Protein AF-A0A2D4NPY9-F1 (afdb_monomer_lite)

InterPro domains:
  IPR008658 Kinesin-associated protein 3 [PTHR15605] (7-118)
  IPR011989 Armadillo-like helical [G3DSA:1.25.10.10] (4-115)
  IPR016024 Armadillo-type fold [SSF48371] (6-114)

Radius of gyration: 14.93 Å; chains: 1; bounding box: 49×25×32 Å

Sequence (124 aa):
FPSPPGNENYKQVAMCILYHISMDDRFKSMFAYTDCIPQLMKMLLECPDERVDLELISFCINLAANKRNVQLICEGNGLKMLMKRALKFKDPLLMKMIRNISQHDGPTKSLFIRVRKLQTKRIK

pLDDT: mean 87.72, std 14.61, range [39.44, 98.25]

Structure (mmCIF, N/CA/C/O backbone):
data_AF-A0A2D4NPY9-F1
#
_entry.id   AF-A0A2D4NPY9-F1
#
loop_
_atom_site.group_PDB
_atom_site.id
_atom_site.type_symbol
_atom_site.label_atom_id
_atom_site.label_alt_id
_atom_site.label_comp_id
_atom_site.label_asym_id
_atom_site.label_entity_id
_atom_site.label_seq_id
_atom_site.pdbx_PDB_ins_code
_atom_site.Cartn_x
_atom_site.Cartn_y
_atom_site.Cartn_z
_atom_site.occupancy
_atom_site.B_iso_or_equiv
_atom_site.auth_seq_id
_atom_site.auth_comp_id
_atom_site.auth_asym_id
_atom_site.auth_atom_id
_atom_site.pdbx_PDB_model_num
ATOM 1 N N . PHE A 1 1 ? 13.301 -17.256 16.840 1.00 39.44 1 PHE A N 1
ATOM 2 C CA . PHE A 1 1 ? 14.679 -16.739 16.882 1.00 39.44 1 PHE A CA 1
ATOM 3 C C . PHE A 1 1 ? 14.614 -15.233 17.054 1.00 39.44 1 PHE A C 1
ATOM 5 O O . PHE A 1 1 ? 14.077 -14.589 16.160 1.00 39.44 1 PHE A O 1
ATOM 12 N N . PRO A 1 2 ? 15.053 -14.673 18.192 1.00 48.69 2 PRO A N 1
ATOM 13 C CA . PRO A 1 2 ? 15.218 -13.231 18.310 1.00 48.69 2 PRO A CA 1
ATOM 14 C C . PRO A 1 2 ? 16.397 -12.804 17.427 1.00 48.69 2 PRO A C 1
ATOM 16 O O . PRO A 1 2 ? 17.421 -13.487 17.385 1.00 48.69 2 PRO A O 1
ATOM 19 N N . SER A 1 3 ? 16.231 -11.727 16.666 1.00 53.12 3 SER A N 1
ATOM 20 C CA . SER A 1 3 ? 17.270 -11.163 15.802 1.00 53.12 3 SER A CA 1
ATOM 21 C C . SER A 1 3 ? 18.424 -10.578 16.638 1.00 53.12 3 SER A C 1
ATOM 23 O O . SER A 1 3 ? 18.171 -10.030 17.712 1.00 53.12 3 SER A O 1
ATOM 25 N N . PRO A 1 4 ? 19.688 -10.659 16.175 1.00 48.59 4 PRO A N 1
ATOM 26 C CA . PRO A 1 4 ? 20.822 -10.093 16.902 1.00 48.59 4 PRO A CA 1
ATOM 27 C C . PRO A 1 4 ? 20.732 -8.557 16.979 1.00 48.59 4 PRO A C 1
ATOM 29 O O . PRO A 1 4 ? 20.318 -7.925 15.997 1.00 48.59 4 PRO A O 1
ATOM 32 N N . PRO A 1 5 ? 21.161 -7.937 18.094 1.00 49.19 5 PRO A N 1
ATOM 33 C CA . PRO A 1 5 ? 21.221 -6.485 18.228 1.00 49.19 5 PRO A CA 1
ATOM 34 C C . PRO A 1 5 ? 22.278 -5.937 17.258 1.00 49.19 5 PRO A C 1
ATOM 36 O O . PRO A 1 5 ? 23.472 -6.174 17.410 1.00 49.19 5 PRO A O 1
ATOM 39 N N . GLY A 1 6 ? 21.811 -5.275 16.199 1.00 55.50 6 GLY A N 1
ATOM 40 C CA . GLY A 1 6 ? 22.623 -4.800 15.072 1.00 55.50 6 GLY A CA 1
ATOM 41 C C . GLY A 1 6 ? 21.883 -4.850 13.731 1.00 55.50 6 GLY A C 1
ATOM 42 O O . GLY A 1 6 ? 22.195 -4.079 12.831 1.00 55.50 6 GLY A O 1
ATOM 43 N N . ASN A 1 7 ? 20.852 -5.696 13.610 1.00 61.69 7 ASN A N 1
ATOM 44 C CA . ASN A 1 7 ? 20.101 -5.871 12.360 1.00 61.69 7 ASN A CA 1
ATOM 45 C C . ASN A 1 7 ? 19.145 -4.713 12.015 1.00 61.69 7 ASN A C 1
ATOM 47 O O . ASN A 1 7 ? 18.915 -4.445 10.836 1.00 61.69 7 ASN A O 1
ATOM 51 N N . GLU A 1 8 ? 18.601 -4.005 13.010 1.00 69.25 8 GLU A N 1
ATOM 52 C CA . GLU A 1 8 ? 17.602 -2.951 12.759 1.00 69.25 8 GLU A CA 1
ATOM 53 C C . GLU A 1 8 ? 18.187 -1.744 12.008 1.00 69.25 8 GLU A C 1
ATOM 55 O O . GLU A 1 8 ? 17.530 -1.208 11.118 1.00 69.25 8 GLU A O 1
ATOM 60 N N . ASN A 1 9 ? 19.452 -1.379 12.260 1.00 80.12 9 ASN A N 1
ATOM 61 C CA . ASN A 1 9 ? 20.117 -0.304 11.513 1.00 80.12 9 ASN A CA 1
ATOM 62 C C . ASN A 1 9 ? 20.275 -0.662 10.028 1.00 80.12 9 ASN A C 1
ATOM 64 O O . ASN A 1 9 ? 20.020 0.168 9.158 1.00 80.12 9 ASN A O 1
ATOM 68 N N . TYR A 1 10 ? 20.636 -1.911 9.713 1.00 87.12 10 TYR A N 1
ATOM 69 C CA . TYR A 1 10 ? 20.734 -2.358 8.321 1.00 87.12 10 TYR A CA 1
ATOM 70 C C . TYR A 1 10 ? 19.370 -2.399 7.640 1.00 87.12 10 TYR A C 1
ATOM 72 O O . TYR A 1 10 ? 19.258 -1.995 6.484 1.00 87.12 10 TYR A O 1
ATOM 80 N N . LYS A 1 11 ? 18.324 -2.827 8.357 1.00 86.06 11 LYS A N 1
ATOM 81 C CA . LYS A 1 11 ? 16.946 -2.788 7.858 1.00 86.06 11 LYS A CA 1
ATOM 82 C C . LYS A 1 11 ? 16.526 -1.354 7.536 1.00 86.06 11 LYS A C 1
ATOM 84 O O . LYS A 1 11 ? 16.011 -1.121 6.447 1.00 86.06 11 LYS A O 1
ATOM 89 N N . GLN A 1 12 ? 16.774 -0.397 8.430 1.00 88.50 12 GLN A N 1
ATOM 90 C CA . GLN A 1 12 ? 16.435 1.010 8.205 1.00 88.50 12 GLN A CA 1
ATOM 91 C C . GLN A 1 12 ? 17.171 1.577 6.983 1.00 88.50 12 GLN A C 1
ATOM 93 O O . GLN A 1 12 ? 16.539 2.132 6.086 1.00 88.50 12 GLN A O 1
ATOM 98 N N . VAL A 1 13 ? 18.490 1.372 6.897 1.00 93.06 13 VAL A N 1
ATOM 99 C CA . VAL A 1 13 ? 19.301 1.822 5.754 1.00 93.06 13 VAL A CA 1
ATOM 100 C C . VAL A 1 13 ? 18.821 1.181 4.450 1.00 93.06 13 VAL A C 1
ATOM 102 O O . VAL A 1 13 ? 18.655 1.879 3.449 1.00 93.06 13 VAL A O 1
ATOM 105 N N . ALA A 1 14 ? 18.531 -0.123 4.456 1.00 94.19 14 ALA A N 1
ATOM 106 C CA . ALA A 1 14 ? 17.983 -0.817 3.297 1.00 94.19 14 ALA A CA 1
ATOM 107 C C . ALA A 1 14 ? 16.629 -0.229 2.874 1.00 94.19 14 ALA A C 1
ATOM 109 O O . ALA A 1 14 ? 16.447 0.068 1.697 1.00 94.19 14 ALA A O 1
ATOM 110 N N . MET A 1 15 ? 15.705 0.012 3.810 1.00 94.50 15 MET A N 1
ATOM 111 C CA . MET A 1 15 ? 14.407 0.631 3.505 1.00 94.50 15 MET A CA 1
ATOM 112 C C . MET A 1 15 ? 14.572 2.027 2.903 1.00 94.50 15 MET A C 1
ATOM 114 O O . MET A 1 15 ? 13.918 2.340 1.909 1.00 94.50 15 MET A O 1
ATOM 118 N N . CYS A 1 16 ? 15.489 2.839 3.435 1.00 95.81 16 CYS A N 1
ATOM 119 C CA . CYS A 1 16 ? 15.817 4.143 2.866 1.00 95.81 16 CYS A CA 1
ATOM 120 C C . CYS A 1 16 ? 16.316 4.020 1.422 1.00 95.81 16 CYS A C 1
ATOM 122 O O . CYS A 1 16 ? 15.813 4.716 0.541 1.00 95.81 16 CYS A O 1
ATOM 124 N N . ILE A 1 17 ? 17.269 3.128 1.147 1.00 96.94 17 ILE A N 1
ATOM 125 C CA . ILE A 1 17 ? 17.801 2.924 -0.209 1.00 96.94 17 ILE A CA 1
ATOM 126 C C . ILE A 1 17 ? 16.690 2.453 -1.158 1.00 96.94 17 ILE A C 1
ATOM 128 O O . ILE A 1 17 ? 16.519 3.014 -2.241 1.00 96.94 17 ILE A O 1
ATOM 132 N N . LEU A 1 18 ? 15.891 1.468 -0.743 1.00 97.38 18 LEU A N 1
ATOM 133 C CA . LEU A 1 18 ? 14.797 0.919 -1.546 1.00 97.38 18 LEU A CA 1
ATOM 134 C C . LEU A 1 18 ? 13.704 1.958 -1.827 1.00 97.38 18 LEU A C 1
ATOM 136 O O . LEU A 1 18 ? 13.203 2.033 -2.951 1.00 97.38 18 LEU A O 1
ATOM 140 N N . TYR A 1 19 ? 13.384 2.813 -0.852 1.00 97.62 19 TYR A N 1
ATOM 141 C CA . TYR A 1 19 ? 12.489 3.951 -1.047 1.00 97.62 19 TYR A CA 1
ATOM 142 C C . TYR A 1 19 ? 13.009 4.891 -2.141 1.00 97.62 19 TYR A C 1
ATOM 144 O O . TYR A 1 19 ? 12.264 5.197 -3.074 1.00 97.62 19 TYR A O 1
ATOM 152 N N . HIS A 1 20 ? 14.286 5.283 -2.093 1.00 97.38 20 HIS A N 1
ATOM 153 C CA . HIS A 1 20 ? 14.880 6.149 -3.118 1.00 97.38 20 HIS A CA 1
ATOM 154 C C . HIS A 1 20 ? 14.889 5.485 -4.499 1.00 97.38 20 HIS A C 1
ATOM 156 O O . HIS A 1 20 ? 14.518 6.127 -5.478 1.00 97.38 20 HIS A O 1
ATOM 162 N N . ILE A 1 21 ? 15.216 4.192 -4.591 1.00 97.44 21 ILE A N 1
ATOM 163 C CA . ILE A 1 21 ? 15.128 3.435 -5.852 1.00 97.44 21 ILE A CA 1
ATOM 164 C C . ILE A 1 21 ? 13.691 3.448 -6.387 1.00 97.44 21 ILE A C 1
ATOM 166 O O . ILE A 1 21 ? 13.463 3.652 -7.577 1.00 97.44 21 ILE A O 1
ATOM 170 N N . SER A 1 22 ? 12.704 3.275 -5.508 1.00 97.44 22 SER A N 1
ATOM 171 C CA . SER A 1 22 ? 11.296 3.249 -5.899 1.00 97.44 22 SER A CA 1
ATOM 172 C C . SER A 1 22 ? 10.749 4.599 -6.370 1.00 97.44 22 SER A C 1
ATOM 174 O O . SER A 1 22 ? 9.655 4.625 -6.931 1.00 97.44 22 SER A O 1
ATOM 176 N N . MET A 1 23 ? 11.455 5.720 -6.176 1.00 96.12 23 MET A N 1
ATOM 177 C CA . MET A 1 23 ? 11.026 7.029 -6.695 1.00 96.12 23 MET A CA 1
ATOM 178 C C . MET A 1 23 ? 10.938 7.032 -8.220 1.00 96.12 23 MET A C 1
ATOM 180 O O . MET A 1 23 ? 9.955 7.527 -8.767 1.00 96.12 23 MET A O 1
ATOM 184 N N . ASP A 1 24 ? 11.894 6.398 -8.898 1.00 96.56 24 ASP A N 1
ATOM 185 C CA . ASP A 1 24 ? 11.873 6.238 -10.351 1.00 96.56 24 ASP A CA 1
ATOM 186 C C . ASP A 1 24 ? 10.812 5.199 -10.746 1.00 96.56 24 ASP A C 1
ATOM 188 O O . ASP A 1 24 ? 10.845 4.051 -10.299 1.00 96.56 24 ASP A O 1
ATOM 192 N N . ASP A 1 25 ? 9.849 5.584 -11.585 1.00 93.12 25 ASP A N 1
ATOM 193 C CA . ASP A 1 25 ? 8.770 4.699 -12.043 1.00 93.12 25 ASP A CA 1
ATOM 194 C C . ASP A 1 25 ? 9.273 3.440 -12.755 1.00 93.12 25 ASP A C 1
ATOM 196 O O . ASP A 1 25 ? 8.649 2.377 -12.630 1.00 93.12 25 ASP A O 1
ATOM 200 N N . ARG A 1 26 ? 10.423 3.529 -13.440 1.00 93.88 26 ARG A N 1
ATOM 201 C CA . ARG A 1 26 ? 11.045 2.388 -14.122 1.00 93.88 26 ARG A CA 1
ATOM 202 C C . ARG A 1 26 ? 11.371 1.304 -13.104 1.00 93.88 2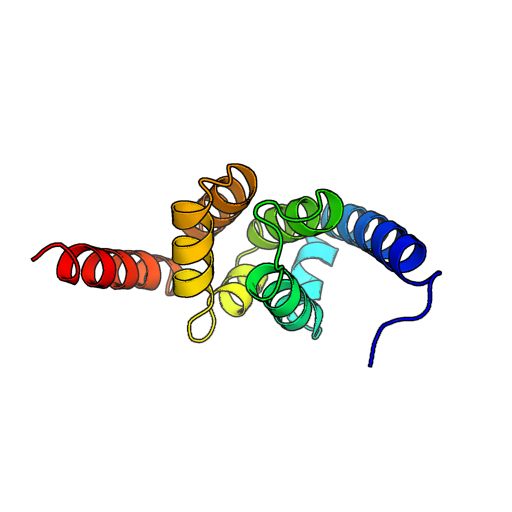6 ARG A C 1
ATOM 204 O O . ARG A 1 26 ? 10.891 0.179 -13.240 1.00 93.88 26 ARG A O 1
ATOM 211 N N . PHE A 1 27 ? 12.083 1.663 -12.035 1.00 96.12 27 PHE A N 1
ATOM 212 C CA . PHE A 1 27 ? 12.475 0.731 -10.976 1.00 96.12 27 PHE A CA 1
ATOM 213 C C . PHE A 1 27 ? 11.327 0.395 -10.020 1.00 96.12 27 PHE A C 1
ATOM 215 O O . PHE A 1 27 ? 11.216 -0.746 -9.578 1.00 96.12 27 PHE A O 1
ATOM 222 N N . LYS A 1 28 ? 10.401 1.327 -9.766 1.00 97.50 28 LYS A N 1
ATOM 223 C CA . LYS A 1 28 ? 9.188 1.088 -8.967 1.00 97.50 28 LYS A CA 1
ATOM 224 C C . LYS A 1 28 ? 8.408 -0.124 -9.471 1.00 97.50 28 LYS A C 1
ATOM 226 O O . LYS A 1 28 ? 7.939 -0.934 -8.675 1.00 97.50 28 LYS A O 1
ATOM 231 N N . SER A 1 29 ? 8.280 -0.254 -10.791 1.00 96.06 29 SER A N 1
ATOM 232 C CA . SER A 1 29 ? 7.564 -1.367 -11.419 1.00 96.06 29 SER A CA 1
ATOM 233 C C . SER A 1 29 ? 8.311 -2.705 -11.354 1.00 96.06 29 SER A C 1
ATOM 235 O O . SER A 1 29 ? 7.677 -3.751 -11.511 1.00 96.06 29 SER A O 1
ATOM 237 N N . MET A 1 30 ? 9.629 -2.671 -11.111 1.00 97.38 30 MET A N 1
ATOM 238 C CA . MET A 1 30 ? 10.478 -3.861 -11.038 1.00 97.38 30 MET A CA 1
ATOM 239 C C . MET A 1 30 ? 10.283 -4.640 -9.738 1.00 97.38 30 MET A C 1
ATOM 241 O O . MET A 1 30 ? 10.491 -5.849 -9.718 1.00 97.38 30 MET A O 1
ATOM 245 N N . PHE A 1 31 ? 9.816 -3.980 -8.673 1.00 97.81 31 PHE A N 1
ATOM 246 C CA . PHE A 1 31 ? 9.558 -4.629 -7.386 1.00 97.81 31 PHE A CA 1
ATOM 247 C C . PHE A 1 31 ? 8.537 -5.764 -7.475 1.00 97.81 31 PHE A C 1
ATOM 249 O O . PHE A 1 31 ? 8.655 -6.740 -6.738 1.00 97.81 31 PHE A O 1
ATOM 256 N N . ALA A 1 32 ? 7.591 -5.681 -8.413 1.00 96.56 32 ALA A N 1
ATOM 257 C CA . ALA A 1 32 ? 6.625 -6.743 -8.666 1.00 96.56 32 ALA A CA 1
ATOM 258 C C . ALA A 1 32 ? 7.240 -8.050 -9.196 1.00 96.56 32 ALA A C 1
ATOM 260 O O . ALA A 1 32 ? 6.571 -9.076 -9.179 1.00 96.56 32 ALA A O 1
ATOM 261 N N . TYR A 1 33 ? 8.483 -8.024 -9.679 1.00 97.12 33 TYR A N 1
ATOM 262 C CA . TYR A 1 33 ? 9.195 -9.215 -10.157 1.00 97.12 33 TYR A CA 1
ATOM 263 C C . TYR A 1 33 ? 10.121 -9.817 -9.094 1.00 97.12 33 TYR A C 1
ATOM 265 O O . TYR A 1 33 ? 10.966 -10.650 -9.403 1.00 97.12 33 TYR A O 1
ATOM 273 N N . THR A 1 34 ? 9.991 -9.369 -7.847 1.00 96.81 34 THR A N 1
ATOM 274 C CA . THR A 1 34 ? 10.782 -9.835 -6.705 1.00 96.81 34 THR A CA 1
ATOM 275 C C . THR A 1 34 ? 9.856 -10.201 -5.549 1.00 96.81 34 THR A C 1
ATOM 277 O O . THR A 1 34 ? 8.708 -9.759 -5.504 1.00 96.81 34 THR A O 1
ATOM 280 N N . ASP A 1 35 ? 10.381 -10.894 -4.540 1.00 96.06 35 ASP A N 1
ATOM 281 C CA . ASP A 1 35 ? 9.635 -11.208 -3.311 1.00 96.06 35 ASP A CA 1
ATOM 282 C C . ASP A 1 35 ? 9.469 -10.010 -2.357 1.00 96.06 35 ASP A C 1
ATOM 284 O O . ASP A 1 35 ? 8.980 -10.158 -1.234 1.00 96.06 35 ASP A O 1
ATOM 288 N N . CYS A 1 36 ? 9.849 -8.803 -2.787 1.00 96.75 36 CYS A N 1
ATOM 289 C CA . CYS A 1 36 ? 9.795 -7.605 -1.960 1.00 96.75 36 CYS A CA 1
ATOM 290 C C . CYS A 1 36 ? 8.367 -7.299 -1.484 1.00 96.75 36 CYS A C 1
ATOM 292 O O . CYS A 1 36 ? 8.148 -7.107 -0.291 1.00 96.75 36 CYS A O 1
ATOM 294 N N . ILE A 1 37 ? 7.370 -7.311 -2.379 1.00 97.12 37 ILE A N 1
ATOM 295 C CA . ILE A 1 37 ? 5.984 -6.981 -2.008 1.00 97.12 37 ILE A CA 1
ATOM 296 C C . ILE A 1 37 ? 5.418 -7.958 -0.955 1.00 97.12 37 ILE A C 1
ATOM 298 O O . ILE A 1 37 ? 4.944 -7.479 0.080 1.00 97.12 37 ILE A O 1
ATOM 302 N N . PRO A 1 38 ? 5.489 -9.296 -1.138 1.00 95.81 38 PRO A N 1
ATOM 303 C CA . PRO A 1 38 ? 5.072 -10.247 -0.106 1.00 95.81 38 PRO A CA 1
ATOM 304 C C . PRO A 1 38 ? 5.779 -10.048 1.241 1.00 95.81 38 PRO A C 1
ATOM 306 O O . PRO A 1 38 ? 5.126 -10.083 2.287 1.00 95.81 38 PRO A O 1
ATOM 309 N N . GLN A 1 39 ? 7.093 -9.799 1.234 1.00 95.94 39 GLN A N 1
ATOM 310 C CA . GLN A 1 39 ? 7.866 -9.589 2.462 1.00 95.94 39 GLN A CA 1
ATOM 311 C C . GLN A 1 39 ? 7.437 -8.315 3.199 1.00 95.94 39 GLN A C 1
ATOM 313 O O . GLN A 1 39 ? 7.177 -8.363 4.401 1.00 95.94 39 GLN A O 1
ATOM 318 N N . LEU A 1 40 ? 7.277 -7.195 2.489 1.00 96.31 40 LEU A N 1
ATOM 319 C CA . LEU A 1 40 ? 6.804 -5.938 3.078 1.00 96.31 40 LEU A CA 1
ATOM 320 C C . LEU A 1 40 ? 5.392 -6.080 3.648 1.00 96.31 40 LEU A C 1
ATOM 322 O O . LEU A 1 40 ? 5.113 -5.606 4.747 1.00 96.31 40 LEU A O 1
ATOM 326 N N . MET A 1 41 ? 4.502 -6.772 2.933 1.00 96.62 41 MET A N 1
ATOM 327 C CA . MET A 1 41 ? 3.147 -7.038 3.412 1.00 96.62 41 MET A CA 1
ATOM 328 C C . MET A 1 41 ? 3.149 -7.858 4.699 1.00 96.62 41 MET A C 1
ATOM 330 O O . MET A 1 41 ? 2.406 -7.533 5.625 1.00 96.62 41 MET A O 1
ATOM 334 N N . LYS A 1 42 ? 4.013 -8.871 4.801 1.00 95.00 42 LYS A N 1
ATOM 335 C CA . LYS A 1 42 ? 4.201 -9.619 6.045 1.00 95.00 42 LYS A CA 1
ATOM 336 C C . LYS A 1 42 ? 4.640 -8.692 7.183 1.00 95.00 42 LYS A C 1
ATOM 338 O O . LYS A 1 42 ? 3.992 -8.676 8.225 1.00 95.00 42 LYS A O 1
ATOM 343 N N . MET A 1 43 ? 5.654 -7.856 6.953 1.00 94.19 43 MET A N 1
ATOM 344 C CA . MET A 1 43 ? 6.153 -6.899 7.951 1.00 94.19 43 MET A CA 1
ATOM 345 C C . MET A 1 43 ? 5.073 -5.905 8.407 1.00 94.19 43 MET A C 1
ATOM 347 O O . MET A 1 43 ? 4.919 -5.679 9.604 1.00 94.19 43 MET A O 1
ATOM 351 N N . LEU A 1 44 ? 4.277 -5.352 7.484 1.00 94.56 44 LEU A N 1
ATOM 352 C CA . LEU A 1 44 ? 3.176 -4.432 7.807 1.00 94.56 44 LEU A CA 1
ATOM 353 C C . LEU A 1 44 ? 2.078 -5.093 8.649 1.00 94.56 44 LEU A C 1
ATOM 355 O O . LEU A 1 44 ? 1.504 -4.463 9.539 1.00 94.56 44 LEU A O 1
ATOM 359 N N . LEU A 1 45 ? 1.727 -6.339 8.324 1.00 92.81 45 LEU A N 1
ATOM 360 C CA . LEU A 1 45 ? 0.597 -7.035 8.936 1.00 92.81 45 LEU A CA 1
ATOM 361 C C . LEU A 1 45 ? 0.956 -7.678 10.280 1.00 92.81 45 LEU A C 1
ATOM 363 O O . LEU A 1 45 ? 0.096 -7.723 11.161 1.00 92.81 45 LEU A O 1
ATOM 367 N N . GLU A 1 46 ? 2.200 -8.130 10.438 1.00 92.31 46 GLU A N 1
ATOM 368 C CA . GLU A 1 46 ? 2.728 -8.740 11.666 1.00 92.31 46 GLU A CA 1
ATOM 369 C C . GLU A 1 46 ? 3.342 -7.718 12.637 1.00 92.31 46 GLU A C 1
ATOM 371 O O . GLU A 1 46 ? 3.667 -8.083 13.763 1.00 92.31 46 GLU A O 1
ATOM 376 N N . CYS A 1 47 ? 3.462 -6.443 12.243 1.00 90.19 47 CYS A N 1
ATOM 377 C CA . CYS A 1 47 ? 3.941 -5.366 13.112 1.00 90.19 47 CYS A CA 1
ATOM 378 C C . CYS A 1 47 ? 3.112 -5.303 14.418 1.00 90.19 47 CYS A C 1
ATOM 380 O O . CYS A 1 47 ? 1.893 -5.074 14.350 1.00 90.19 47 CYS A O 1
ATOM 382 N N . PRO A 1 48 ? 3.730 -5.522 15.597 1.00 87.69 48 PRO A N 1
ATOM 383 C CA . PRO A 1 48 ? 3.014 -5.551 16.872 1.00 87.69 48 PRO A CA 1
ATOM 384 C C . PRO A 1 48 ? 2.596 -4.150 17.327 1.00 87.69 48 PRO A C 1
ATOM 386 O O . PRO A 1 48 ? 1.561 -4.004 17.979 1.00 87.69 48 PRO A O 1
ATOM 389 N N . ASP A 1 49 ? 3.369 -3.135 16.943 1.00 90.88 49 ASP A N 1
ATOM 390 C CA . ASP A 1 49 ? 3.156 -1.744 17.322 1.00 90.88 49 ASP A CA 1
ATOM 391 C C . ASP A 1 49 ? 1.924 -1.152 16.643 1.00 90.88 49 ASP A C 1
ATOM 393 O O . ASP A 1 49 ? 1.481 -1.609 15.588 1.00 90.88 49 ASP A O 1
ATOM 397 N N . GLU A 1 50 ? 1.349 -0.107 17.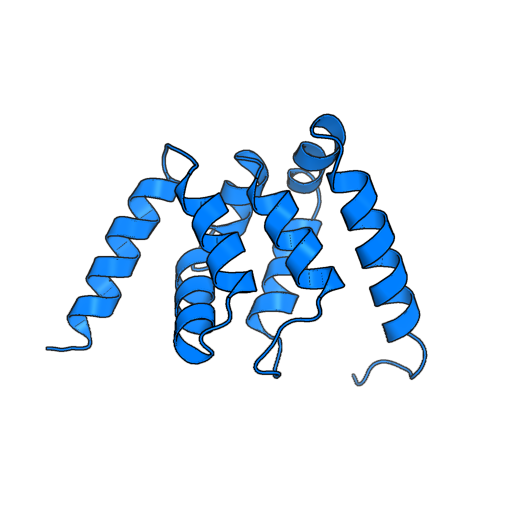236 1.00 88.94 50 GLU A N 1
ATOM 398 C CA . GLU A 1 50 ? 0.190 0.576 16.649 1.00 88.94 50 GLU A CA 1
ATOM 399 C C . GLU A 1 50 ? 0.557 1.335 15.370 1.00 88.94 50 GLU A C 1
ATOM 401 O O . GLU A 1 50 ? -0.259 1.446 14.452 1.00 88.94 50 GLU A O 1
ATOM 406 N N . ARG A 1 51 ? 1.794 1.838 15.310 1.00 89.88 51 ARG A N 1
ATOM 407 C CA . ARG A 1 51 ? 2.343 2.587 14.180 1.00 89.88 51 ARG A CA 1
ATOM 408 C C . ARG A 1 51 ? 3.430 1.777 13.500 1.00 89.88 51 ARG A C 1
ATOM 410 O O . ARG A 1 51 ? 4.243 1.144 14.157 1.00 89.88 51 ARG A O 1
ATOM 417 N N . VAL A 1 52 ? 3.430 1.828 12.176 1.00 92.94 52 VAL A N 1
ATOM 418 C CA . VAL A 1 52 ? 4.479 1.223 11.353 1.00 92.94 52 VAL A CA 1
ATOM 419 C C . VAL A 1 52 ? 5.687 2.163 11.284 1.00 92.94 52 VAL A C 1
ATOM 421 O O . VAL A 1 52 ? 5.502 3.378 11.186 1.00 92.94 52 VAL A O 1
ATOM 424 N N . ASP A 1 53 ? 6.899 1.598 11.267 1.00 92.50 53 ASP A N 1
ATOM 425 C CA . ASP A 1 53 ? 8.150 2.315 10.981 1.00 92.50 53 ASP A CA 1
ATOM 426 C C . ASP A 1 53 ? 8.004 3.238 9.756 1.00 92.50 53 ASP A C 1
ATOM 428 O O . ASP A 1 53 ? 7.490 2.832 8.705 1.00 92.50 53 ASP A O 1
ATOM 432 N N . LEU A 1 54 ? 8.477 4.481 9.881 1.00 93.81 54 LEU A N 1
ATOM 433 C CA . LEU A 1 54 ? 8.331 5.535 8.869 1.00 93.81 54 LEU A CA 1
ATOM 434 C C . LEU A 1 54 ? 8.952 5.140 7.522 1.00 93.81 54 LEU A C 1
ATOM 436 O O . LEU A 1 54 ? 8.367 5.374 6.462 1.00 93.81 54 LEU A O 1
ATOM 440 N N . GLU A 1 55 ? 10.114 4.502 7.554 1.00 93.88 55 GLU A N 1
ATOM 441 C CA . GLU A 1 55 ? 10.858 4.036 6.388 1.00 93.88 55 GLU A CA 1
ATOM 442 C C . GLU A 1 55 ? 10.107 2.906 5.674 1.00 93.88 55 GLU A C 1
ATOM 444 O O . GLU A 1 55 ? 9.963 2.920 4.452 1.00 93.88 55 GLU A O 1
ATOM 449 N N . LEU A 1 56 ? 9.540 1.964 6.435 1.00 95.44 56 LEU A N 1
ATOM 450 C CA . LEU A 1 56 ? 8.750 0.871 5.874 1.00 95.44 56 LEU A CA 1
ATOM 451 C C . LEU A 1 56 ? 7.462 1.395 5.225 1.00 95.44 56 LEU A C 1
ATOM 453 O O . LEU A 1 56 ? 7.151 1.048 4.081 1.00 95.44 56 LEU A O 1
ATOM 457 N N . ILE A 1 57 ? 6.698 2.235 5.931 1.00 97.12 57 ILE A N 1
ATOM 458 C CA . ILE A 1 57 ? 5.410 2.711 5.415 1.00 97.12 57 ILE A CA 1
ATOM 459 C C . ILE A 1 57 ? 5.581 3.692 4.252 1.00 97.12 57 ILE A C 1
ATOM 461 O O . ILE A 1 57 ? 4.798 3.641 3.304 1.00 97.12 57 ILE A O 1
ATOM 465 N N . SER A 1 58 ? 6.610 4.545 4.266 1.00 97.31 58 SER A N 1
ATOM 466 C CA . SER A 1 58 ? 6.914 5.448 3.145 1.00 97.31 58 SER A CA 1
ATOM 467 C C . SER A 1 58 ? 7.241 4.675 1.867 1.00 97.31 58 SER A C 1
ATOM 469 O O . SER A 1 58 ? 6.689 4.983 0.806 1.00 97.31 58 SER A O 1
ATOM 471 N N . PHE A 1 59 ? 8.037 3.611 1.977 1.00 97.81 59 PHE A N 1
ATOM 472 C CA . PHE A 1 59 ? 8.313 2.704 0.870 1.00 97.81 59 PHE A CA 1
ATOM 473 C C . PHE A 1 59 ? 7.036 2.029 0.351 1.00 97.81 59 PHE A C 1
ATOM 475 O O . PHE A 1 59 ? 6.738 2.098 -0.843 1.00 97.81 59 PHE A O 1
ATOM 482 N N . CYS A 1 60 ? 6.206 1.479 1.239 1.00 98.12 60 CYS A N 1
ATOM 483 C CA . CYS A 1 60 ? 4.955 0.821 0.856 1.00 98.12 60 CYS A CA 1
ATOM 484 C C . CYS A 1 60 ? 3.940 1.776 0.198 1.00 98.12 60 CYS A C 1
ATOM 486 O O . CYS A 1 60 ? 3.288 1.405 -0.782 1.00 98.12 60 CYS A O 1
ATOM 488 N N . ILE A 1 61 ? 3.821 3.017 0.687 1.00 98.25 61 ILE A N 1
ATOM 489 C CA . ILE A 1 61 ? 2.981 4.062 0.076 1.00 98.25 61 ILE A CA 1
ATOM 490 C C . ILE A 1 61 ? 3.430 4.336 -1.361 1.00 98.25 61 ILE A C 1
ATOM 492 O O . ILE A 1 61 ? 2.583 4.468 -2.251 1.00 98.25 61 ILE A O 1
ATOM 496 N N . ASN A 1 62 ? 4.743 4.417 -1.590 1.00 97.88 62 ASN A N 1
ATOM 497 C CA . ASN A 1 62 ? 5.286 4.702 -2.909 1.00 97.88 62 ASN A CA 1
ATOM 498 C C . ASN A 1 62 ? 5.105 3.520 -3.873 1.00 97.88 62 ASN A C 1
ATOM 500 O O . ASN A 1 62 ? 4.698 3.712 -5.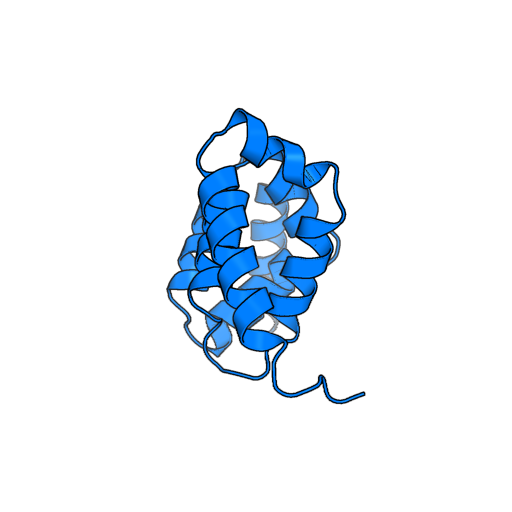018 1.00 97.88 62 ASN A O 1
ATOM 504 N N . LEU A 1 63 ? 5.297 2.281 -3.407 1.00 98.00 63 LEU A N 1
ATOM 505 C CA . LEU A 1 63 ? 4.998 1.088 -4.208 1.00 98.00 63 LEU A CA 1
ATOM 506 C C . LEU A 1 63 ? 3.514 1.009 -4.582 1.00 98.00 63 LEU A C 1
ATOM 508 O O . LEU A 1 63 ? 3.195 0.638 -5.712 1.00 98.00 63 LEU A O 1
ATOM 512 N N . ALA A 1 64 ? 2.615 1.425 -3.684 1.00 97.81 64 ALA A N 1
ATOM 513 C CA . ALA A 1 64 ? 1.179 1.485 -3.942 1.00 97.81 64 ALA A CA 1
ATOM 514 C C . ALA A 1 64 ? 0.773 2.530 -5.005 1.00 97.81 64 ALA A C 1
ATOM 516 O O . ALA A 1 64 ? -0.376 2.537 -5.446 1.00 97.81 64 ALA A O 1
ATOM 517 N N . ALA A 1 65 ? 1.687 3.393 -5.461 1.00 96.69 65 ALA A N 1
ATOM 518 C CA . ALA A 1 65 ? 1.454 4.268 -6.611 1.00 96.69 65 ALA A CA 1
ATOM 519 C C . ALA A 1 65 ? 1.565 3.531 -7.963 1.00 96.69 65 ALA A C 1
ATOM 521 O O . ALA A 1 65 ? 1.190 4.086 -8.991 1.00 96.69 65 ALA A O 1
ATOM 522 N N . ASN A 1 66 ? 2.034 2.277 -7.988 1.00 96.81 66 ASN A N 1
ATOM 523 C CA . ASN A 1 66 ? 2.159 1.480 -9.208 1.00 96.81 66 ASN A CA 1
ATOM 524 C C . ASN A 1 66 ? 1.118 0.350 -9.276 1.00 96.81 66 ASN A C 1
ATOM 526 O O . ASN A 1 66 ? 0.998 -0.460 -8.357 1.00 96.81 66 ASN A O 1
ATOM 530 N N . LYS A 1 67 ? 0.423 0.235 -10.413 1.00 94.94 67 LYS A N 1
ATOM 531 C CA . LYS A 1 67 ? -0.665 -0.735 -10.613 1.00 94.94 67 LYS A CA 1
ATOM 532 C C . LYS A 1 67 ? -0.239 -2.196 -10.419 1.00 94.94 67 LYS A C 1
ATOM 534 O O . LYS A 1 67 ? -0.991 -2.963 -9.822 1.00 94.94 67 LYS A O 1
ATOM 539 N N . ARG A 1 68 ? 0.944 -2.590 -10.907 1.00 94.94 68 ARG A N 1
ATOM 540 C CA . ARG A 1 68 ? 1.426 -3.981 -10.825 1.00 94.94 68 ARG A CA 1
ATOM 541 C C . ARG A 1 68 ? 1.747 -4.364 -9.381 1.00 94.94 68 ARG A C 1
ATOM 543 O O . ARG A 1 68 ? 1.322 -5.413 -8.913 1.00 94.94 68 ARG A O 1
ATOM 550 N N . ASN A 1 69 ? 2.401 -3.468 -8.645 1.00 97.06 69 ASN A N 1
ATOM 551 C CA . ASN A 1 69 ? 2.672 -3.667 -7.220 1.00 97.06 69 ASN A CA 1
ATOM 552 C C . ASN A 1 69 ? 1.371 -3.778 -6.414 1.00 97.06 69 ASN A C 1
ATOM 554 O O . ASN A 1 69 ? 1.258 -4.624 -5.532 1.00 97.06 69 ASN A O 1
ATOM 558 N N . VAL A 1 70 ? 0.364 -2.958 -6.733 1.00 96.38 70 VAL A N 1
ATOM 559 C CA . VAL A 1 70 ? -0.932 -2.988 -6.041 1.00 96.38 70 VAL A CA 1
ATOM 560 C C . VAL A 1 70 ? -1.669 -4.311 -6.232 1.00 96.38 70 VAL A C 1
ATOM 562 O O . VAL A 1 70 ? -2.328 -4.760 -5.294 1.00 96.38 70 VAL A O 1
ATOM 565 N N . GLN A 1 7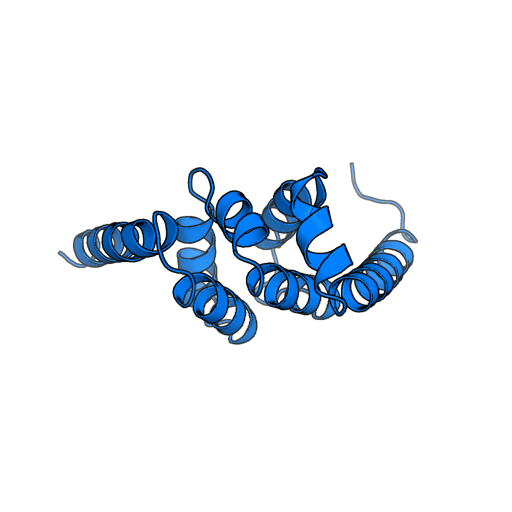1 ? -1.552 -4.950 -7.400 1.00 94.12 71 GLN A N 1
ATOM 566 C CA . GLN A 1 71 ? -2.131 -6.278 -7.618 1.00 94.12 71 GLN A CA 1
ATOM 567 C C . GLN A 1 71 ? -1.584 -7.274 -6.593 1.00 94.12 71 GLN A C 1
ATOM 569 O O . GLN A 1 71 ? -2.387 -7.870 -5.881 1.00 94.12 71 GLN A O 1
ATOM 574 N N . LEU A 1 72 ? -0.258 -7.332 -6.433 1.00 95.81 72 LEU A N 1
ATOM 575 C CA . LEU A 1 72 ? 0.420 -8.187 -5.453 1.00 95.81 72 LEU A CA 1
ATOM 576 C C . LEU A 1 72 ? 0.074 -7.811 -4.002 1.00 95.81 72 LEU A C 1
ATOM 578 O O . LEU A 1 72 ? -0.243 -8.677 -3.194 1.00 95.81 72 LEU A O 1
ATOM 582 N N . ILE A 1 73 ? 0.042 -6.514 -3.666 1.00 96.44 73 ILE A N 1
ATOM 583 C CA . ILE A 1 73 ? -0.380 -6.027 -2.334 1.00 96.44 73 ILE A CA 1
ATOM 584 C C . ILE A 1 73 ? -1.797 -6.514 -1.986 1.00 96.44 73 ILE A C 1
ATOM 586 O O . ILE A 1 73 ? -2.118 -6.784 -0.826 1.00 96.44 73 ILE A O 1
ATOM 590 N N . CYS A 1 74 ? -2.673 -6.589 -2.987 1.00 94.62 74 CYS A N 1
ATOM 591 C CA . CYS A 1 74 ? -4.071 -6.961 -2.812 1.00 94.62 74 CYS A CA 1
ATOM 592 C C . CYS A 1 74 ? -4.337 -8.467 -2.907 1.00 94.62 74 CYS A C 1
ATOM 594 O O . CYS A 1 74 ? -5.492 -8.860 -2.716 1.00 94.62 74 CYS A O 1
ATOM 596 N N .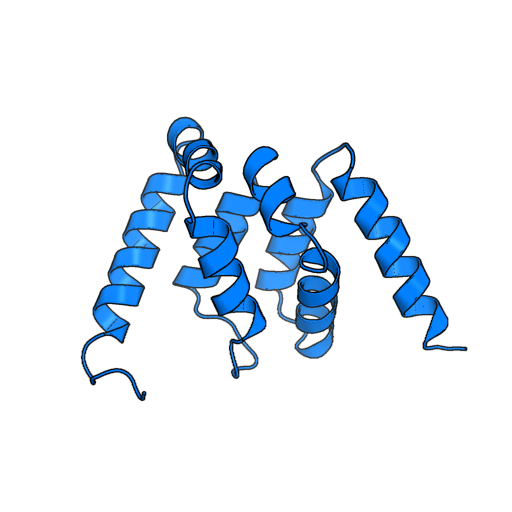 GLU A 1 75 ? -3.330 -9.296 -3.190 1.00 91.62 75 GLU A N 1
ATOM 597 C CA . GLU A 1 75 ? -3.509 -10.741 -3.308 1.00 91.62 75 GLU A CA 1
ATOM 598 C C . GLU A 1 75 ? -4.063 -11.364 -2.019 1.00 91.62 75 GLU A C 1
ATOM 600 O O . GLU A 1 75 ? -3.835 -10.907 -0.891 1.00 91.62 75 GLU A O 1
ATOM 605 N N . GLY A 1 76 ? -4.875 -12.410 -2.195 1.00 90.25 76 GLY A N 1
ATOM 606 C CA . GLY A 1 76 ? -5.563 -13.091 -1.103 1.00 90.25 76 GLY A CA 1
ATOM 607 C C . GLY A 1 76 ? -6.404 -12.140 -0.240 1.00 90.25 76 GLY A C 1
ATOM 608 O O . GLY A 1 76 ? -7.428 -11.605 -0.672 1.00 90.25 76 GLY A O 1
ATOM 609 N N . ASN A 1 77 ? -5.985 -11.966 1.018 1.00 90.75 77 ASN A N 1
ATOM 610 C CA . ASN A 1 77 ? -6.650 -11.115 2.009 1.00 90.75 77 ASN A CA 1
ATOM 611 C C . ASN A 1 77 ? -5.909 -9.792 2.286 1.00 90.75 77 ASN A C 1
ATOM 613 O O . ASN A 1 77 ? -6.320 -9.072 3.202 1.00 90.75 77 ASN A O 1
ATOM 617 N N . GLY A 1 78 ? -4.868 -9.446 1.516 1.00 93.44 78 GLY A N 1
ATOM 618 C CA . GLY A 1 78 ? -3.974 -8.314 1.795 1.00 93.44 78 GLY A CA 1
ATOM 619 C C . GLY A 1 78 ? -4.714 -6.997 2.040 1.00 93.44 78 GLY A C 1
ATOM 620 O O . GLY A 1 78 ? -4.607 -6.411 3.120 1.00 93.44 78 GLY A O 1
ATOM 621 N N . LEU A 1 79 ? -5.589 -6.591 1.111 1.00 94.06 79 LEU A N 1
ATOM 622 C CA . LEU A 1 79 ? -6.382 -5.363 1.258 1.00 94.06 79 LEU A CA 1
ATOM 623 C C . LEU A 1 79 ? -7.301 -5.387 2.492 1.00 94.06 79 LEU A C 1
ATOM 625 O O . LEU A 1 79 ? -7.413 -4.400 3.218 1.00 94.06 79 LEU A O 1
ATOM 629 N N . LYS A 1 80 ? -7.964 -6.521 2.754 1.00 92.88 80 LYS A N 1
ATOM 630 C CA . LYS A 1 80 ? -8.870 -6.674 3.903 1.00 92.88 80 LYS A CA 1
ATOM 631 C C . LYS A 1 80 ? -8.113 -6.507 5.222 1.00 92.88 80 LYS A C 1
ATOM 633 O O . LYS A 1 80 ? -8.630 -5.875 6.144 1.00 92.88 80 LYS A O 1
ATOM 638 N N . MET A 1 81 ? -6.915 -7.081 5.317 1.00 93.88 81 MET A N 1
ATOM 639 C CA . MET A 1 81 ? -6.076 -7.002 6.511 1.00 93.88 81 MET A CA 1
ATOM 640 C C . MET A 1 81 ? -5.498 -5.596 6.703 1.00 93.88 81 MET A C 1
ATOM 642 O O . MET A 1 81 ? -5.582 -5.077 7.816 1.00 93.88 81 MET A O 1
ATOM 646 N N . LEU A 1 82 ? -5.043 -4.939 5.627 1.00 94.88 82 LEU A N 1
ATOM 647 C CA . LEU A 1 82 ? -4.609 -3.537 5.662 1.00 94.88 82 LEU A CA 1
ATOM 648 C C . LEU A 1 82 ? -5.724 -2.613 6.149 1.00 94.88 82 LEU A C 1
ATOM 650 O O . LEU A 1 82 ? -5.519 -1.847 7.085 1.00 94.88 82 LEU A O 1
ATOM 654 N N . MET A 1 83 ? -6.929 -2.725 5.579 1.00 94.19 83 MET A N 1
ATOM 655 C CA . MET A 1 83 ? -8.073 -1.917 6.010 1.00 94.19 83 MET A CA 1
ATOM 656 C C . MET A 1 83 ? -8.430 -2.170 7.476 1.00 94.19 83 MET A C 1
ATOM 658 O O . MET A 1 83 ? -8.675 -1.224 8.220 1.00 94.19 83 MET A O 1
ATOM 662 N N . LYS A 1 84 ? -8.434 -3.435 7.921 1.00 93.25 84 LYS A N 1
ATOM 663 C CA . LYS A 1 84 ? -8.699 -3.776 9.327 1.00 93.25 84 LYS A CA 1
ATOM 664 C C . LYS A 1 84 ? -7.679 -3.114 10.258 1.00 93.25 84 LYS A C 1
ATOM 666 O O . LYS A 1 84 ? -8.080 -2.566 11.280 1.00 93.25 84 LYS A O 1
ATOM 671 N N . ARG A 1 85 ? -6.390 -3.157 9.909 1.00 94.19 85 ARG A N 1
ATOM 672 C CA . ARG A 1 85 ? -5.307 -2.551 10.694 1.00 94.19 85 ARG A CA 1
ATOM 673 C C . ARG A 1 85 ? -5.404 -1.024 10.710 1.00 94.19 85 ARG A C 1
ATOM 675 O O . ARG A 1 85 ? -5.442 -0.442 11.789 1.00 94.19 85 ARG A O 1
ATOM 682 N N . ALA A 1 86 ? -5.530 -0.399 9.538 1.00 94.00 86 ALA A N 1
ATOM 683 C CA . ALA A 1 86 ? -5.636 1.052 9.394 1.00 94.00 86 ALA A CA 1
ATOM 684 C C . ALA A 1 86 ? -6.825 1.627 10.174 1.00 94.00 86 ALA A C 1
ATOM 686 O O . ALA A 1 86 ? -6.699 2.671 10.799 1.00 94.00 86 ALA A O 1
ATOM 687 N N . LEU A 1 87 ? -7.969 0.932 10.185 1.00 92.19 87 LEU A N 1
ATOM 688 C CA . LEU A 1 87 ? -9.143 1.349 10.958 1.00 92.19 87 LEU A CA 1
ATOM 689 C C . LEU A 1 87 ? -8.981 1.097 12.462 1.00 92.19 87 LEU A C 1
ATOM 691 O O . LEU A 1 87 ? -9.390 1.941 13.253 1.00 92.19 87 LEU A O 1
ATOM 695 N N . LYS A 1 88 ? -8.382 -0.037 12.858 1.00 93.56 88 LYS A N 1
ATOM 696 C CA . LYS A 1 88 ? -8.141 -0.372 14.272 1.00 93.56 88 LYS A CA 1
ATOM 697 C C . LYS A 1 88 ? -7.257 0.677 14.948 1.00 93.56 88 LYS A C 1
ATOM 699 O O . LYS A 1 88 ? -7.615 1.154 16.017 1.00 93.56 88 LYS A O 1
ATOM 704 N N . PHE A 1 89 ? -6.134 1.021 14.323 1.00 94.19 89 PHE A N 1
ATOM 705 C CA . PHE A 1 89 ? -5.141 1.938 14.894 1.00 94.19 89 PHE A CA 1
ATOM 706 C C . PHE A 1 89 ? -5.281 3.381 14.401 1.00 94.19 89 PHE A C 1
ATOM 708 O O . PHE A 1 89 ? -4.546 4.257 14.842 1.00 94.19 89 PHE A O 1
ATOM 715 N N . LYS A 1 90 ? -6.229 3.644 13.491 1.00 93.62 90 LYS A N 1
ATOM 716 C CA . LYS A 1 90 ? -6.447 4.959 12.866 1.00 93.62 90 LYS A CA 1
ATOM 717 C C . LYS A 1 90 ? -5.159 5.549 12.271 1.00 93.62 90 LYS A C 1
ATOM 719 O O . LYS A 1 90 ? -4.951 6.757 12.313 1.00 93.62 90 LYS A O 1
ATOM 724 N N . ASP A 1 91 ? -4.301 4.689 11.721 1.00 93.69 91 ASP A N 1
ATOM 725 C CA . ASP A 1 91 ? -2.989 5.074 11.201 1.00 93.69 91 ASP A CA 1
ATOM 726 C C . ASP A 1 91 ? -3.149 5.869 9.885 1.00 93.69 91 ASP A C 1
ATOM 728 O O . ASP A 1 91 ? -3.586 5.304 8.870 1.00 93.69 91 ASP A O 1
ATOM 732 N N . PRO A 1 92 ? -2.794 7.170 9.863 1.00 95.50 92 PRO A N 1
ATOM 733 C CA . PRO A 1 92 ? -2.985 8.021 8.692 1.00 95.50 92 PRO A CA 1
ATOM 734 C C . PRO A 1 92 ? -2.095 7.622 7.507 1.00 95.50 92 PRO A C 1
ATOM 736 O O . PRO A 1 92 ? -2.478 7.832 6.353 1.00 95.50 92 PRO A O 1
ATOM 739 N N . LEU A 1 93 ? -0.925 7.027 7.751 1.00 96.62 93 LEU A N 1
ATOM 740 C CA . LEU A 1 93 ? 0.003 6.621 6.697 1.00 96.62 93 LEU A CA 1
ATOM 741 C C . LEU A 1 93 ? -0.473 5.332 6.023 1.00 96.62 93 LEU A C 1
ATOM 743 O O . LEU A 1 93 ? -0.484 5.251 4.792 1.00 96.62 93 LEU A O 1
ATOM 747 N N . LEU A 1 94 ? -0.996 4.375 6.795 1.00 95.88 94 LEU A N 1
ATOM 748 C CA . LEU A 1 94 ? -1.693 3.221 6.218 1.00 95.88 94 LEU A CA 1
ATOM 749 C C . LEU A 1 94 ? -2.934 3.649 5.423 1.00 95.88 94 LEU A C 1
ATOM 751 O O . LEU A 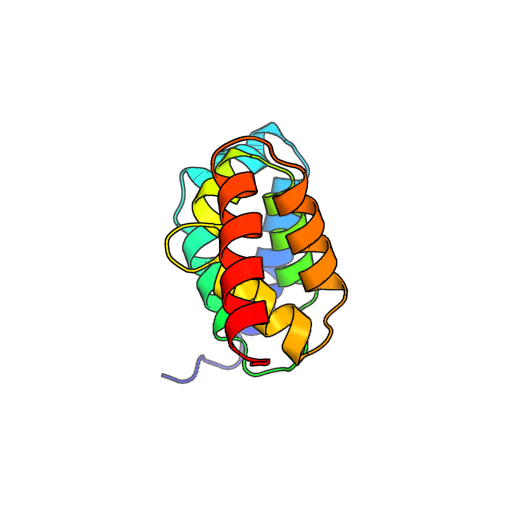1 94 ? -3.181 3.122 4.338 1.00 95.88 94 LEU A O 1
ATOM 755 N N . MET A 1 95 ? -3.694 4.640 5.899 1.00 96.44 95 MET A N 1
ATOM 756 C CA . MET A 1 95 ? -4.813 5.195 5.125 1.00 96.44 95 MET A CA 1
ATOM 757 C C . MET A 1 95 ? -4.350 5.852 3.819 1.00 96.44 95 MET A C 1
ATOM 759 O O . MET A 1 95 ? -5.013 5.690 2.793 1.00 96.44 95 MET A O 1
ATOM 763 N N . LYS A 1 96 ? -3.199 6.538 3.814 1.00 97.69 96 LYS A N 1
ATOM 764 C CA . LYS A 1 96 ? -2.592 7.093 2.593 1.00 97.69 96 LYS A CA 1
ATOM 765 C C . LYS A 1 96 ? -2.203 5.992 1.604 1.00 97.69 96 LYS A C 1
ATOM 767 O O . LYS A 1 96 ? -2.503 6.116 0.418 1.00 97.69 96 LYS A O 1
ATOM 772 N N . MET A 1 97 ? -1.621 4.891 2.081 1.00 97.31 97 MET A N 1
ATOM 773 C CA . MET A 1 97 ? -1.337 3.720 1.244 1.00 97.31 97 MET A CA 1
ATOM 774 C C . MET A 1 97 ? -2.627 3.147 0.638 1.00 97.31 97 MET A C 1
ATOM 776 O O . MET A 1 97 ? -2.707 2.945 -0.571 1.00 97.31 97 MET A O 1
ATOM 780 N N . ILE A 1 98 ? -3.669 2.952 1.453 1.00 96.38 98 ILE A N 1
ATOM 781 C CA . ILE A 1 98 ? -4.975 2.446 1.001 1.00 96.38 98 ILE A CA 1
ATOM 782 C C . ILE A 1 98 ? -5.619 3.388 -0.025 1.00 96.38 98 ILE A C 1
ATOM 784 O O . ILE A 1 98 ? -6.214 2.920 -0.997 1.00 96.38 98 ILE A O 1
ATOM 788 N N . ARG A 1 99 ? -5.479 4.706 0.153 1.00 96.00 99 ARG A N 1
ATOM 789 C CA . ARG A 1 99 ? -5.926 5.698 -0.831 1.00 96.00 99 ARG A CA 1
ATOM 790 C C . ARG A 1 99 ? -5.215 5.512 -2.170 1.00 96.00 99 ARG A C 1
ATOM 792 O O . ARG A 1 99 ? -5.894 5.553 -3.187 1.00 96.00 99 ARG A O 1
ATOM 799 N N . ASN A 1 100 ? -3.899 5.291 -2.189 1.00 96.38 100 ASN A N 1
ATOM 800 C CA . ASN A 1 100 ? -3.171 5.036 -3.439 1.00 96.38 100 ASN A CA 1
ATOM 801 C C . ASN A 1 100 ? -3.688 3.769 -4.132 1.00 96.38 100 ASN A C 1
ATOM 803 O O . ASN A 1 100 ? -3.996 3.804 -5.319 1.00 96.38 100 ASN A O 1
ATOM 807 N N . ILE A 1 101 ? -3.887 2.684 -3.374 1.00 95.94 101 ILE A N 1
ATOM 808 C CA . ILE A 1 101 ? -4.466 1.431 -3.884 1.00 95.94 101 ILE A CA 1
ATOM 809 C C . ILE A 1 101 ? -5.839 1.685 -4.532 1.00 95.94 101 ILE A C 1
ATOM 811 O O . ILE A 1 101 ? -6.123 1.147 -5.602 1.00 95.94 101 ILE A O 1
ATOM 815 N N . SER A 1 102 ? -6.688 2.520 -3.921 1.00 93.75 102 SER A N 1
ATOM 816 C CA . SER A 1 102 ? -8.047 2.775 -4.416 1.00 93.75 102 SER A CA 1
ATOM 817 C C . SER A 1 102 ? -8.118 3.614 -5.695 1.00 93.75 102 SER A C 1
ATOM 819 O O . SER A 1 102 ? -9.165 3.606 -6.343 1.00 93.75 102 SER A O 1
ATOM 821 N N . GLN A 1 103 ? -7.036 4.305 -6.076 1.00 92.31 103 GLN A N 1
ATOM 822 C CA . GLN A 1 103 ? -6.972 5.059 -7.334 1.00 92.31 103 GLN A CA 1
ATOM 823 C C . GLN A 1 103 ? -6.759 4.162 -8.560 1.00 92.31 103 GLN A C 1
ATOM 825 O O . GLN A 1 103 ? -6.982 4.607 -9.681 1.00 92.31 103 GLN A O 1
ATOM 830 N N . HIS A 1 104 ? -6.334 2.907 -8.375 1.00 92.25 104 HIS A N 1
ATOM 831 C CA . HIS A 1 104 ? -6.095 1.997 -9.495 1.00 92.25 104 HIS A CA 1
ATOM 832 C C . HIS A 1 104 ? -7.384 1.317 -9.945 1.00 92.25 104 HIS A C 1
ATOM 834 O O . HIS A 1 104 ? -8.041 0.611 -9.173 1.00 92.25 104 HIS A O 1
ATOM 840 N N . ASP A 1 105 ? -7.707 1.466 -11.227 1.00 84.94 105 ASP A N 1
ATOM 841 C CA . ASP A 1 105 ? -8.819 0.759 -11.852 1.00 84.94 105 ASP A CA 1
ATOM 842 C C . ASP A 1 105 ? -8.534 -0.734 -12.079 1.00 84.94 105 ASP A C 1
ATOM 844 O O . ASP A 1 105 ? -7.388 -1.190 -12.174 1.00 84.94 105 ASP A O 1
ATOM 848 N N . GLY A 1 106 ? -9.618 -1.498 -12.236 1.00 81.25 106 GLY A N 1
ATOM 849 C CA . GLY A 1 106 ? -9.587 -2.926 -12.536 1.00 81.25 106 GLY A CA 1
ATOM 850 C C . GLY A 1 106 ? -9.948 -3.808 -11.333 1.00 81.25 106 GLY A C 1
ATOM 851 O O . GLY A 1 106 ? -10.771 -3.409 -10.501 1.00 81.25 106 GLY A O 1
ATOM 852 N N . PRO A 1 107 ? -9.371 -5.023 -11.229 1.00 78.25 107 PRO A N 1
ATOM 853 C CA . PRO A 1 107 ? -9.762 -6.016 -10.224 1.00 78.25 107 PRO A CA 1
ATOM 854 C C . PRO A 1 107 ? -9.677 -5.501 -8.783 1.00 78.25 107 PRO A C 1
ATOM 856 O O . PRO A 1 107 ? -10.535 -5.813 -7.957 1.00 78.25 107 PRO A O 1
ATOM 859 N N . THR A 1 108 ? -8.698 -4.645 -8.496 1.00 81.06 108 THR A N 1
ATOM 860 C CA . THR A 1 108 ? -8.454 -4.016 -7.189 1.00 81.06 108 THR A CA 1
ATOM 861 C C . THR A 1 108 ? -9.646 -3.194 -6.703 1.00 81.06 108 THR A C 1
ATOM 863 O O . THR A 1 108 ? -10.030 -3.289 -5.538 1.00 81.06 108 THR A O 1
ATOM 866 N N . LYS A 1 109 ? -10.323 -2.464 -7.596 1.00 80.88 109 LYS A N 1
ATOM 867 C CA . LYS A 1 109 ? -11.502 -1.642 -7.273 1.00 80.88 109 LYS A CA 1
ATOM 868 C C . LYS A 1 109 ? -12.681 -2.488 -6.783 1.00 80.88 109 LYS A C 1
ATOM 870 O O . LYS A 1 109 ? -13.370 -2.120 -5.831 1.00 80.88 109 LYS A O 1
ATOM 875 N N . SER A 1 110 ? -12.875 -3.671 -7.374 1.00 79.62 110 SER A N 1
ATOM 876 C CA . SER A 1 110 ? -13.921 -4.615 -6.954 1.00 79.62 110 SER A CA 1
ATOM 877 C C . SER A 1 110 ? -13.691 -5.157 -5.533 1.00 79.62 110 SER A C 1
ATOM 879 O O . SER A 1 110 ? -14.647 -5.388 -4.784 1.00 79.62 110 SER A O 1
ATOM 881 N N . LEU A 1 111 ? -12.423 -5.280 -5.114 1.00 81.88 111 LEU A N 1
ATOM 882 C CA . LEU A 1 111 ? -12.061 -5.743 -3.775 1.00 81.88 111 LEU A CA 1
ATOM 883 C C . LEU A 1 111 ? -12.515 -4.755 -2.697 1.00 81.88 111 LEU A C 1
ATOM 885 O O . LEU A 1 111 ? -13.018 -5.191 -1.662 1.00 81.88 111 LEU A O 1
ATOM 889 N N . PHE A 1 112 ? -12.434 -3.444 -2.943 1.00 80.62 112 PHE A N 1
ATOM 890 C CA . PHE A 1 112 ? -12.927 -2.427 -2.005 1.00 80.62 112 PHE A CA 1
ATOM 891 C C . PHE A 1 112 ? -14.437 -2.537 -1.758 1.00 80.62 112 PHE A C 1
ATOM 893 O O . PHE A 1 112 ? -14.889 -2.463 -0.612 1.00 80.62 112 PHE A O 1
ATOM 900 N N . ILE A 1 113 ? -15.222 -2.790 -2.810 1.00 76.75 113 ILE A N 1
ATOM 901 C CA . ILE A 1 113 ? -16.672 -3.013 -2.696 1.00 76.75 113 ILE A CA 1
ATOM 902 C C . ILE A 1 113 ? -16.945 -4.262 -1.845 1.00 76.75 113 ILE A C 1
ATOM 904 O O . ILE A 1 113 ? -17.811 -4.249 -0.964 1.00 76.75 113 ILE A O 1
ATOM 908 N N . ARG A 1 114 ? -16.174 -5.335 -2.063 1.00 73.31 114 ARG A N 1
ATOM 909 C CA . ARG A 1 114 ? -16.289 -6.588 -1.306 1.00 73.31 114 ARG A CA 1
ATOM 910 C C . ARG A 1 114 ? -15.934 -6.407 0.172 1.00 73.31 114 ARG A C 1
ATOM 912 O O . ARG A 1 114 ? -16.670 -6.885 1.035 1.00 73.31 114 ARG A O 1
ATOM 919 N N . VAL A 1 115 ? -14.846 -5.699 0.481 1.00 71.00 115 VAL A N 1
ATOM 920 C CA . VAL A 1 115 ? -14.415 -5.452 1.867 1.00 71.00 115 VAL A CA 1
ATOM 921 C C . VAL A 1 115 ? -15.431 -4.591 2.619 1.00 71.00 115 VAL A C 1
ATOM 923 O O . VAL A 1 115 ? -15.765 -4.917 3.760 1.00 71.00 115 VAL A O 1
ATOM 926 N N . ARG A 1 116 ? -15.998 -3.559 1.977 1.00 65.94 116 ARG A N 1
ATOM 927 C CA . ARG A 1 116 ? -17.049 -2.722 2.580 1.00 65.94 116 ARG A CA 1
ATOM 928 C C . ARG A 1 116 ? -18.268 -3.551 2.991 1.00 65.94 116 ARG A C 1
ATOM 930 O O . ARG A 1 116 ? -18.713 -3.446 4.129 1.00 65.94 116 ARG A O 1
ATOM 937 N N . LYS A 1 117 ? -18.754 -4.439 2.113 1.00 61.91 117 LYS A N 1
ATOM 938 C CA . LYS A 1 117 ? -19.894 -5.328 2.413 1.00 61.91 117 LYS A CA 1
ATOM 939 C C . LYS A 1 117 ? -19.638 -6.240 3.622 1.00 61.91 117 LYS A C 1
ATOM 941 O O . LYS A 1 117 ? -20.563 -6.507 4.384 1.00 61.91 117 LYS A O 1
ATOM 946 N N . LEU A 1 118 ? -18.402 -6.704 3.822 1.00 57.75 118 LEU A N 1
ATOM 947 C CA . LEU A 1 118 ? -18.034 -7.543 4.972 1.00 57.75 118 LEU A CA 1
ATOM 948 C C . LEU A 1 118 ? -17.959 -6.759 6.289 1.00 57.75 118 LEU A C 1
ATOM 950 O O . LEU A 1 118 ? -18.302 -7.306 7.333 1.00 57.75 118 LEU A O 1
ATOM 954 N N . GLN A 1 119 ? -17.526 -5.497 6.251 1.00 57.94 119 GLN A N 1
ATOM 955 C CA . GLN A 1 119 ? -17.499 -4.627 7.432 1.00 57.94 119 GLN A CA 1
ATOM 956 C C . GLN A 1 119 ? -18.925 -4.271 7.887 1.00 57.94 119 GLN A C 1
ATOM 958 O O . GLN A 1 119 ? -19.220 -4.342 9.075 1.00 57.94 119 GLN A O 1
ATOM 963 N N . THR A 1 120 ? -19.844 -3.989 6.955 1.00 56.03 120 THR A N 1
ATOM 964 C CA . THR A 1 120 ? -21.244 -3.651 7.282 1.00 56.03 120 THR A CA 1
ATOM 965 C C . THR A 1 120 ? -22.029 -4.828 7.872 1.00 56.03 120 THR A C 1
ATOM 967 O O . THR A 1 120 ? -22.899 -4.621 8.709 1.00 56.03 120 THR A O 1
ATOM 970 N N . LYS A 1 121 ? -21.699 -6.073 7.500 1.00 53.59 121 LYS A N 1
ATOM 971 C CA . LYS A 1 121 ? -22.315 -7.282 8.080 1.00 53.59 121 LYS A CA 1
ATOM 972 C C . LYS A 1 121 ? -21.914 -7.569 9.534 1.00 53.59 121 LYS A C 1
ATOM 974 O O . LYS A 1 121 ? -22.495 -8.459 10.126 1.00 53.59 121 LYS A O 1
ATOM 979 N N . ARG A 1 122 ? -20.925 -6.866 10.096 1.00 52.12 122 ARG A N 1
ATOM 980 C CA . ARG A 1 122 ? -20.539 -6.988 11.516 1.00 52.12 122 ARG A CA 1
ATOM 981 C C . ARG A 1 122 ? -21.248 -5.988 12.436 1.00 52.12 122 ARG A C 1
ATOM 983 O O . ARG A 1 122 ? -21.009 -6.024 13.635 1.00 52.12 122 ARG A O 1
ATOM 990 N N . ILE A 1 123 ? -22.057 -5.086 11.875 1.00 50.25 123 ILE A N 1
ATOM 991 C CA . ILE A 1 123 ? -22.799 -4.036 12.604 1.00 50.25 123 ILE A CA 1
ATOM 992 C C . ILE A 1 123 ? -24.317 -4.343 12.598 1.00 50.25 123 ILE A C 1
ATOM 994 O O . ILE A 1 123 ? -25.129 -3.535 13.029 1.00 50.25 123 ILE A O 1
ATOM 998 N N . LYS A 1 124 ? -24.711 -5.519 12.103 1.00 41.78 124 LYS A N 1
ATOM 999 C CA . LYS A 1 124 ? -26.046 -6.107 12.258 1.00 41.78 124 LYS A CA 1
ATOM 1000 C C . LYS A 1 124 ? -25.883 -7.454 12.938 1.00 41.78 124 LYS A C 1
ATOM 1002 O O . LYS A 1 124 ? -26.789 -7.807 13.711 1.00 41.78 124 LYS A O 1
#

Organism: Micrurus surinamensis (NCBI:txid129470)

Secondary structure (DSSP, 8-state):
-PPPTTHHHHHHHHHHHHHHHHHSHHHHGGGGGSTHHHHHHHHHHH--SSS--HHHHHHHHHHTTSHHHHHHHTSTTHHHHHHHHHHHHT-HHHHHHHHHHHTS-SHHHHHHHHHHHHHHTT--

Foldseek 3Di:
DDDDPPVVVVVLVVLQVLLVLLVDVVSLLVCLVDCNLVVLLCCVLVPPDLDDDPSSLSNLLSSLLDPSSLVSCPPDCNLLSLVVSCVVSVYVSSVSSNVSSCVDDDPSVVVVVVSVVVVVVVVD